Protein AF-A0A6P7GX35-F1 (afdb_monomer_lite)

Organism: NCBI:txid50390

Foldseek 3Di:
DPDPVCCVVVVVVVVVVCVVCVVCVVQVVLVVLLVVLVVVLVVLLVPDPDNVNNVVSSVVSCPPPVNVVSQQQHQDPVDNVDGRHGDD

Sequence (88 aa):
MAVPAVSVRFGLILEAYCRGTQEHIGILQKQLECLERLKICSELVRQSKDKEKGKAALKEYLSESVTEMAITHTRSPLNPMFRCTKIK

pLDDT: mean 92.84, std 5.52, range [62.34, 98.31]

Structure (mmCIF, N/CA/C/O backbone):
data_AF-A0A6P7GX35-F1
#
_entry.id   AF-A0A6P7GX35-F1
#
loop_
_atom_site.group_PDB
_atom_site.id
_atom_site.type_symbol
_atom_site.label_atom_id
_atom_site.label_alt_id
_atom_site.label_comp_id
_atom_site.label_asym_id
_atom_site.label_entity_id
_atom_site.label_seq_id
_atom_site.pdbx_PDB_ins_code
_atom_site.Cartn_x
_atom_site.Cartn_y
_atom_site.Cartn_z
_atom_site.occupancy
_atom_site.B_iso_or_equiv
_atom_site.auth_seq_id
_atom_site.auth_comp_id
_atom_site.auth_asym_id
_atom_site.auth_atom_id
_atom_site.pdbx_PDB_model_num
ATOM 1 N N . MET A 1 1 ? 4.047 -9.030 -4.859 1.00 72.19 1 MET A N 1
ATOM 2 C CA . MET A 1 1 ? 2.830 -9.054 -5.704 1.00 72.19 1 MET A CA 1
ATOM 3 C C . MET A 1 1 ? 2.042 -10.300 -5.377 1.00 72.19 1 MET A C 1
ATOM 5 O O . MET A 1 1 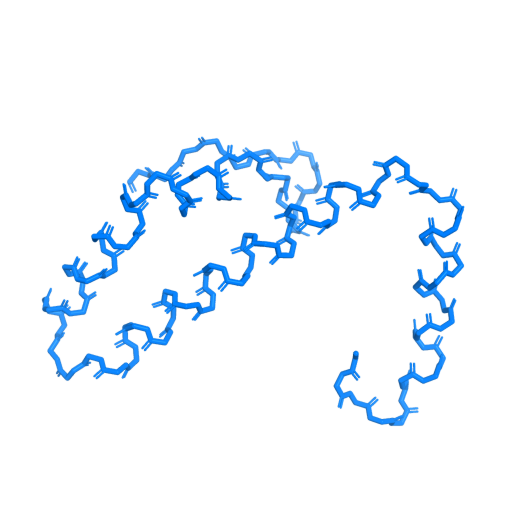? 2.622 -11.373 -5.409 1.00 72.19 1 MET A O 1
ATOM 9 N N . ALA A 1 2 ? 0.777 -10.155 -4.989 1.00 84.50 2 ALA A N 1
ATOM 10 C CA . ALA A 1 2 ? 0.047 -11.231 -4.318 1.00 84.50 2 ALA A CA 1
ATOM 11 C C . ALA A 1 2 ? -0.612 -12.255 -5.262 1.00 84.50 2 ALA A C 1
ATOM 13 O O . ALA A 1 2 ? -0.984 -13.328 -4.807 1.00 84.50 2 ALA A O 1
ATOM 14 N N . VAL A 1 3 ? -0.758 -11.950 -6.558 1.00 95.25 3 VAL A N 1
ATOM 15 C CA . VAL A 1 3 ? -1.440 -12.825 -7.529 1.00 95.25 3 VAL A CA 1
ATOM 16 C C . VAL A 1 3 ? -0.411 -13.696 -8.270 1.00 95.25 3 VAL A C 1
ATOM 18 O O . VAL A 1 3 ? 0.366 -13.145 -9.055 1.00 95.25 3 VAL A O 1
ATOM 21 N N . PRO A 1 4 ? -0.395 -15.033 -8.076 1.00 95.44 4 PRO A N 1
ATOM 22 C CA . PRO A 1 4 ? 0.650 -15.902 -8.629 1.00 95.44 4 PRO A CA 1
ATOM 23 C C . PRO A 1 4 ? 0.738 -15.884 -10.156 1.00 95.44 4 PRO A C 1
ATOM 25 O O . PRO A 1 4 ? 1.833 -15.825 -10.703 1.00 95.44 4 PRO A O 1
ATOM 28 N N . ALA A 1 5 ? -0.404 -15.855 -10.850 1.00 97.00 5 ALA A N 1
ATOM 29 C CA . ALA A 1 5 ? -0.467 -15.923 -12.313 1.00 97.00 5 ALA A CA 1
ATOM 30 C C . ALA A 1 5 ? 0.263 -14.772 -13.036 1.00 97.00 5 ALA A C 1
ATOM 32 O O . ALA A 1 5 ? 0.610 -14.897 -14.206 1.00 97.00 5 ALA A O 1
ATOM 33 N N . VAL A 1 6 ? 0.501 -13.648 -12.352 1.00 96.56 6 VAL A N 1
ATOM 34 C CA . VAL A 1 6 ? 1.154 -12.458 -12.925 1.00 96.56 6 VAL A CA 1
ATOM 35 C C . VAL A 1 6 ? 2.420 -12.047 -12.172 1.00 96.56 6 VAL A C 1
ATOM 37 O O . VAL A 1 6 ? 3.063 -11.069 -12.554 1.00 96.56 6 VAL A O 1
ATOM 40 N N . SER A 1 7 ? 2.794 -12.773 -11.113 1.00 96.56 7 SER A N 1
ATOM 41 C CA . SER A 1 7 ? 3.854 -12.363 -10.185 1.00 96.56 7 SER A CA 1
ATOM 42 C C . SER A 1 7 ? 5.209 -12.209 -10.876 1.00 96.56 7 SER A C 1
ATOM 44 O O . SER A 1 7 ? 5.878 -11.201 -10.663 1.00 96.56 7 SER A O 1
ATOM 46 N N . VAL A 1 8 ? 5.574 -13.152 -11.752 1.00 97.12 8 VAL A N 1
ATOM 47 C CA . VAL A 1 8 ? 6.841 -13.132 -12.499 1.00 97.12 8 VAL A CA 1
ATOM 48 C C . VAL A 1 8 ? 6.879 -11.950 -13.460 1.00 97.12 8 VAL A C 1
ATOM 50 O O . VAL A 1 8 ? 7.783 -11.121 -13.392 1.00 97.12 8 VAL A O 1
ATOM 53 N N . ARG A 1 9 ? 5.868 -11.831 -14.332 1.00 97.62 9 ARG A N 1
ATOM 54 C CA . ARG A 1 9 ? 5.823 -10.775 -15.352 1.00 97.62 9 ARG A CA 1
ATOM 55 C C . ARG A 1 9 ? 5.870 -9.390 -14.720 1.00 97.62 9 ARG A C 1
ATOM 57 O O . ARG A 1 9 ? 6.657 -8.548 -15.137 1.00 97.62 9 ARG A O 1
ATOM 64 N N . PHE A 1 10 ? 5.020 -9.145 -13.729 1.00 98.06 10 PHE A N 1
ATOM 65 C CA . PHE A 1 10 ? 4.966 -7.839 -13.094 1.00 98.06 10 PHE A CA 1
ATOM 66 C C . PHE A 1 10 ? 6.185 -7.574 -12.194 1.00 98.06 10 PHE A C 1
ATOM 68 O O . PHE A 1 10 ? 6.631 -6.432 -12.118 1.00 98.06 10 PHE A O 1
ATOM 75 N N . GLY A 1 11 ? 6.764 -8.611 -11.578 1.00 96.94 11 GLY A N 1
ATOM 76 C CA . GLY A 1 11 ? 8.012 -8.507 -10.822 1.00 96.94 11 GLY A CA 1
ATOM 77 C C . GLY A 1 11 ? 9.179 -8.034 -11.689 1.00 96.94 11 GLY A C 1
ATOM 78 O O . GLY A 1 11 ? 9.854 -7.080 -11.317 1.00 96.94 11 GLY A O 1
ATOM 79 N N . LEU A 1 12 ? 9.354 -8.621 -12.878 1.00 97.94 12 LEU A N 1
ATOM 80 C CA . LEU A 1 12 ? 10.404 -8.222 -13.824 1.00 97.94 12 LEU A CA 1
ATOM 81 C C . LEU A 1 12 ? 10.227 -6.782 -14.327 1.00 97.94 12 LEU A C 1
ATOM 83 O O . LEU A 1 12 ? 11.199 -6.036 -14.416 1.00 97.94 12 LEU A O 1
ATOM 87 N N . ILE A 1 13 ? 8.988 -6.369 -14.621 1.00 97.94 13 ILE A N 1
ATOM 88 C CA . ILE A 1 13 ? 8.690 -4.985 -15.032 1.00 97.94 13 ILE A CA 1
ATOM 89 C C . ILE A 1 13 ? 9.057 -4.004 -13.911 1.00 97.94 13 ILE A C 1
ATOM 91 O O . ILE A 1 13 ? 9.690 -2.978 -14.163 1.00 97.94 13 ILE A O 1
ATOM 95 N N . LEU A 1 14 ? 8.680 -4.325 -12.672 1.00 97.00 14 LEU A N 1
ATOM 96 C CA . LEU A 1 14 ? 8.962 -3.483 -11.514 1.00 97.00 14 LEU A CA 1
ATOM 97 C C . LEU A 1 14 ? 10.465 -3.423 -11.204 1.00 97.00 14 LEU A C 1
ATOM 99 O O . LEU A 1 14 ? 10.980 -2.351 -10.895 1.00 97.00 14 LEU A O 1
ATOM 103 N N . GLU A 1 15 ? 11.185 -4.538 -11.340 1.00 96.75 15 GLU A N 1
ATOM 104 C CA . GLU A 1 15 ? 12.640 -4.571 -11.182 1.00 96.75 15 GLU A CA 1
ATOM 105 C C . GLU A 1 15 ? 13.342 -3.689 -12.222 1.00 96.75 15 GLU A C 1
ATOM 107 O O . GLU A 1 15 ? 14.184 -2.862 -11.860 1.00 96.75 15 GLU A O 1
ATOM 112 N N . ALA A 1 16 ? 12.977 -3.828 -13.500 1.00 98.31 16 ALA A N 1
ATOM 113 C CA . ALA A 1 16 ? 13.540 -3.021 -14.579 1.00 98.31 16 ALA A CA 1
ATOM 114 C C . ALA A 1 16 ? 13.311 -1.520 -14.338 1.00 98.31 16 ALA A C 1
ATOM 116 O O . ALA A 1 16 ? 14.233 -0.720 -14.500 1.00 98.31 16 ALA A O 1
ATOM 117 N N . TYR A 1 17 ? 12.114 -1.14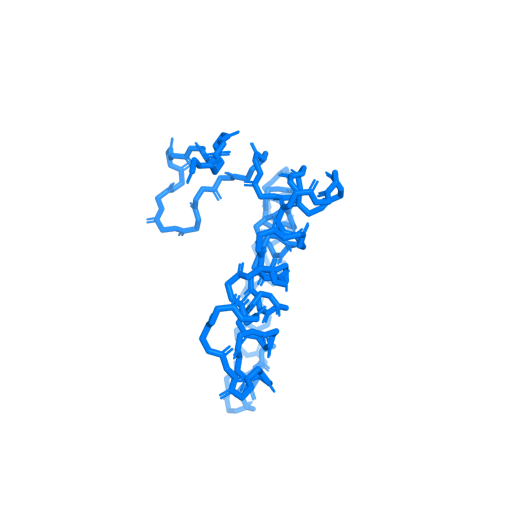5 -13.878 1.00 97.62 17 TYR A N 1
ATOM 118 C CA . TYR A 1 17 ? 11.791 0.233 -13.519 1.00 97.62 17 TYR A CA 1
ATOM 119 C C . TYR A 1 17 ? 12.661 0.765 -12.374 1.00 97.62 17 TYR A C 1
ATOM 121 O O . TYR A 1 17 ? 13.270 1.826 -12.501 1.00 97.62 17 TYR A O 1
ATOM 129 N N . CYS A 1 18 ? 12.775 0.017 -11.272 1.00 96.19 18 CYS A N 1
ATOM 130 C CA . CYS A 1 18 ? 13.602 0.424 -10.135 1.00 96.19 18 CYS A CA 1
ATOM 131 C C . CYS A 1 18 ? 15.077 0.578 -10.538 1.00 96.19 18 CYS A C 1
ATOM 133 O O . CYS A 1 18 ? 15.721 1.552 -10.155 1.00 96.19 18 CYS A O 1
ATOM 135 N N . ARG A 1 19 ? 15.611 -0.328 -11.368 1.00 96.88 19 ARG A N 1
ATOM 136 C CA . ARG A 1 19 ? 16.982 -0.204 -11.893 1.00 96.88 19 ARG A CA 1
ATOM 137 C C . ARG A 1 19 ? 17.154 1.025 -12.794 1.00 96.88 19 ARG A C 1
ATOM 139 O O . ARG A 1 19 ? 18.202 1.659 -12.733 1.00 96.88 19 ARG A O 1
ATOM 146 N N . GLY A 1 20 ? 16.140 1.367 -13.591 1.00 97.31 20 GLY A N 1
ATOM 147 C CA . GLY A 1 20 ? 16.165 2.501 -14.520 1.00 97.31 20 GLY A CA 1
ATOM 148 C C . GLY A 1 20 ? 15.900 3.874 -13.890 1.00 97.31 20 GLY A C 1
ATOM 149 O O . GLY A 1 20 ? 16.190 4.891 -14.513 1.00 97.31 20 GLY A O 1
ATOM 150 N N . THR A 1 21 ? 15.344 3.948 -12.677 1.00 95.69 21 THR A N 1
ATOM 151 C CA . THR A 1 21 ? 15.016 5.229 -12.021 1.00 95.69 21 THR A CA 1
ATOM 152 C C . THR A 1 21 ? 15.273 5.170 -10.514 1.00 95.69 21 THR A C 1
ATOM 154 O O . THR A 1 21 ? 14.355 5.220 -9.693 1.00 95.69 21 THR A O 1
ATOM 157 N N . GLN A 1 22 ? 16.551 5.087 -10.141 1.00 94.88 22 GLN A N 1
ATOM 158 C CA . GLN A 1 22 ? 16.974 4.913 -8.748 1.00 94.88 22 GLN A CA 1
ATOM 159 C C . GLN A 1 22 ? 16.518 6.050 -7.821 1.00 94.88 22 GLN A C 1
ATOM 161 O O . GLN A 1 22 ? 16.074 5.790 -6.705 1.00 94.88 22 GLN A O 1
ATOM 166 N N . GLU A 1 23 ? 16.540 7.301 -8.289 1.00 93.31 23 GLU A N 1
ATOM 167 C CA . GLU A 1 23 ? 16.097 8.461 -7.498 1.00 93.31 23 GLU A CA 1
ATOM 168 C C . GLU A 1 23 ? 14.615 8.378 -7.107 1.00 93.31 23 GLU A C 1
ATOM 170 O O . GLU A 1 23 ? 14.207 8.837 -6.038 1.00 93.31 23 GLU A O 1
ATOM 175 N N . HIS A 1 24 ? 13.791 7.753 -7.953 1.00 95.38 24 HIS A N 1
ATOM 176 C CA . HIS A 1 24 ? 12.364 7.622 -7.691 1.00 95.38 24 HIS A CA 1
ATOM 177 C C . HIS A 1 24 ? 12.053 6.524 -6.662 1.00 95.38 24 HIS A C 1
ATOM 179 O O . HIS A 1 24 ? 11.011 6.591 -6.006 1.00 95.38 24 HIS A O 1
ATOM 185 N N . ILE A 1 25 ? 12.964 5.568 -6.437 1.00 96.19 25 ILE A N 1
ATOM 186 C CA . ILE A 1 25 ? 12.785 4.499 -5.441 1.00 96.19 25 ILE A CA 1
ATOM 187 C C . ILE A 1 25 ? 12.527 5.089 -4.053 1.00 96.19 25 ILE A C 1
ATOM 189 O O . ILE A 1 25 ? 11.599 4.653 -3.376 1.00 96.19 25 ILE A O 1
ATOM 193 N N . GLY A 1 26 ? 13.278 6.117 -3.645 1.00 93.81 26 GLY A N 1
ATOM 194 C CA . GLY A 1 26 ? 13.100 6.740 -2.328 1.00 93.81 26 GLY A CA 1
ATOM 195 C C . GLY A 1 26 ? 11.714 7.370 -2.140 1.00 93.81 26 GLY A C 1
ATOM 196 O O . GLY A 1 26 ? 11.177 7.386 -1.033 1.00 93.81 26 GLY A O 1
ATOM 197 N N . ILE A 1 27 ? 11.091 7.852 -3.220 1.00 94.56 27 ILE A N 1
ATOM 198 C CA . ILE A 1 27 ? 9.715 8.369 -3.187 1.00 94.56 27 ILE A CA 1
ATOM 199 C C . ILE A 1 27 ? 8.721 7.208 -3.062 1.00 94.56 27 ILE A C 1
ATOM 201 O O . ILE A 1 27 ? 7.812 7.284 -2.236 1.00 94.56 27 ILE A O 1
ATOM 205 N N . LEU A 1 28 ? 8.906 6.132 -3.834 1.00 95.75 28 LEU A N 1
ATOM 206 C CA . LEU A 1 28 ? 8.056 4.937 -3.764 1.00 95.75 28 LEU A CA 1
ATOM 207 C C . LEU A 1 28 ? 8.129 4.254 -2.390 1.00 95.75 28 LEU A C 1
ATOM 209 O O . LEU A 1 28 ? 7.110 3.806 -1.873 1.00 95.75 28 LEU A O 1
ATOM 213 N N . GLN A 1 29 ? 9.308 4.213 -1.769 1.00 94.69 29 GLN A N 1
ATOM 214 C CA . GLN A 1 29 ? 9.493 3.673 -0.419 1.00 94.69 29 GLN A CA 1
ATOM 215 C C . GLN A 1 29 ? 8.714 4.478 0.626 1.00 94.69 29 GLN A C 1
ATOM 217 O O . GLN A 1 29 ? 8.011 3.888 1.440 1.00 94.69 29 GLN A O 1
ATOM 222 N N . LYS A 1 30 ? 8.749 5.815 0.554 1.00 94.50 30 LYS A N 1
ATOM 223 C CA . LYS A 1 30 ? 7.933 6.676 1.431 1.00 94.50 30 LYS A CA 1
ATOM 224 C C . LYS A 1 30 ? 6.435 6.466 1.218 1.00 94.50 30 LYS A C 1
ATOM 226 O O . LYS A 1 30 ? 5.666 6.435 2.174 1.00 94.50 30 LYS A O 1
ATOM 231 N N . GLN A 1 31 ? 6.013 6.288 -0.035 1.00 95.62 31 GLN A N 1
ATOM 232 C CA . GLN A 1 31 ? 4.627 5.935 -0.350 1.00 95.62 31 GLN A CA 1
ATOM 233 C C . GLN A 1 31 ? 4.223 4.596 0.266 1.00 95.62 31 GLN A C 1
ATOM 235 O O . GLN A 1 31 ? 3.132 4.497 0.826 1.00 95.62 31 GLN A O 1
ATOM 240 N N . LEU A 1 32 ? 5.095 3.588 0.194 1.00 95.38 32 LEU A N 1
ATOM 241 C CA . LEU A 1 32 ? 4.853 2.281 0.792 1.00 95.38 32 LEU A CA 1
ATOM 242 C C . LEU A 1 32 ? 4.736 2.374 2.317 1.00 95.38 32 LEU A C 1
ATOM 244 O O . LEU A 1 32 ? 3.755 1.883 2.868 1.00 95.38 32 LEU A O 1
ATOM 248 N N . GLU A 1 33 ? 5.664 3.068 2.977 1.00 94.81 33 GLU A N 1
ATOM 249 C CA . GLU A 1 33 ? 5.629 3.273 4.430 1.00 94.81 33 GLU A CA 1
ATOM 250 C C . GLU A 1 33 ? 4.329 3.966 4.868 1.00 94.81 33 GLU A C 1
ATOM 252 O O . GLU A 1 33 ? 3.650 3.509 5.787 1.00 94.81 33 GLU A O 1
ATOM 257 N N . CYS A 1 34 ? 3.920 5.026 4.164 1.00 94.75 34 CYS A N 1
ATOM 258 C CA . CYS A 1 34 ? 2.648 5.706 4.412 1.00 94.75 34 CYS A CA 1
ATOM 259 C C . CYS A 1 34 ? 1.452 4.741 4.312 1.00 94.75 34 CYS A C 1
ATOM 261 O O . CYS A 1 34 ? 0.598 4.706 5.201 1.00 94.75 34 CYS A O 1
ATOM 263 N N . LEU A 1 35 ? 1.402 3.909 3.265 1.00 95.69 35 LEU A N 1
ATOM 264 C CA . LEU A 1 35 ? 0.335 2.920 3.087 1.00 95.69 35 LEU A CA 1
ATOM 265 C C . LEU A 1 35 ? 0.337 1.844 4.183 1.00 95.69 35 LEU A C 1
ATOM 267 O O . LEU A 1 35 ? -0.737 1.418 4.613 1.00 95.69 35 LEU A O 1
ATOM 271 N N . GLU A 1 36 ? 1.504 1.424 4.672 1.00 95.31 36 GLU A N 1
ATOM 272 C CA . GLU A 1 36 ? 1.613 0.486 5.796 1.00 95.31 36 GLU A CA 1
ATOM 273 C C . GLU A 1 36 ? 1.030 1.077 7.086 1.00 95.31 36 GLU A C 1
ATOM 275 O O . GLU A 1 36 ? 0.246 0.407 7.766 1.00 95.31 36 GLU A O 1
ATOM 280 N N . ARG A 1 37 ? 1.304 2.356 7.382 1.00 94.88 37 ARG A N 1
ATOM 281 C CA . ARG A 1 37 ? 0.683 3.060 8.522 1.00 94.88 37 ARG A CA 1
ATOM 282 C C . ARG A 1 37 ? -0.834 3.166 8.377 1.00 94.88 37 ARG A C 1
ATOM 284 O O . ARG A 1 37 ? -1.566 2.914 9.334 1.00 94.88 37 ARG A O 1
ATOM 291 N N . LEU A 1 38 ? -1.331 3.476 7.178 1.00 94.44 38 LEU A N 1
ATOM 292 C CA . LEU A 1 38 ? -2.774 3.543 6.906 1.00 94.44 38 LEU A CA 1
ATOM 293 C C . LEU A 1 38 ? -3.460 2.170 7.002 1.00 94.44 38 LEU A C 1
ATOM 295 O O . LEU A 1 38 ? -4.619 2.077 7.423 1.00 94.44 38 LEU A O 1
ATOM 299 N N . LYS A 1 39 ? -2.751 1.085 6.672 1.00 95.88 39 LYS A N 1
ATOM 300 C CA . LYS A 1 39 ? -3.235 -0.282 6.898 1.00 95.88 39 LYS A CA 1
ATOM 301 C C . LYS A 1 39 ? -3.392 -0.567 8.393 1.00 95.88 39 LYS A C 1
ATOM 303 O O . LYS A 1 39 ? -4.433 -1.081 8.789 1.00 95.88 39 LYS A O 1
ATOM 308 N N . ILE A 1 40 ? -2.422 -0.170 9.220 1.00 95.50 40 ILE A N 1
ATOM 309 C CA . ILE A 1 40 ? -2.517 -0.294 10.686 1.00 95.50 40 ILE A CA 1
ATOM 310 C C . ILE A 1 40 ? -3.708 0.510 11.220 1.00 95.50 40 ILE A C 1
ATOM 312 O O . ILE A 1 40 ? -4.517 -0.036 11.966 1.00 95.50 40 ILE A O 1
ATOM 316 N N . CYS A 1 41 ? -3.889 1.755 10.764 1.00 94.25 41 CYS A N 1
ATOM 317 C CA . CYS A 1 41 ? -5.061 2.574 11.102 1.00 94.25 41 CYS A CA 1
ATOM 318 C C . CYS A 1 41 ? -6.381 1.842 10.807 1.00 94.25 41 CYS A C 1
ATOM 320 O O . CYS A 1 41 ? -7.306 1.852 11.619 1.00 94.25 41 CYS A O 1
ATOM 322 N N . SER A 1 42 ? -6.459 1.183 9.648 1.00 95.25 42 SER A N 1
ATOM 323 C CA . SER A 1 42 ? -7.647 0.432 9.232 1.00 95.25 42 SER A CA 1
ATOM 324 C C . SER A 1 42 ? -7.915 -0.772 10.139 1.00 95.25 42 SER A C 1
ATOM 326 O O . SER A 1 42 ? -9.065 -1.018 10.505 1.00 95.25 42 SER A O 1
ATOM 328 N N . GLU A 1 43 ? -6.872 -1.503 10.541 1.00 95.69 43 GLU A N 1
ATOM 329 C CA . GLU A 1 43 ? -7.012 -2.632 11.467 1.00 95.69 43 GLU A CA 1
ATOM 330 C C . GLU A 1 43 ? -7.376 -2.180 12.890 1.00 95.69 43 GLU A C 1
ATOM 332 O O . GLU A 1 43 ? -8.242 -2.801 13.506 1.00 95.69 43 GLU A O 1
ATOM 337 N N . LEU A 1 44 ? -6.812 -1.071 13.388 1.00 94.44 44 LEU A N 1
ATOM 338 C CA . LEU A 1 44 ? -7.158 -0.494 14.698 1.00 94.44 44 LEU A CA 1
ATOM 339 C C . LEU A 1 44 ? -8.656 -0.183 14.804 1.00 94.44 44 LEU A C 1
ATOM 341 O O . LEU A 1 44 ? -9.319 -0.538 15.784 1.00 94.44 44 LEU A O 1
ATOM 345 N N . VAL A 1 45 ? -9.212 0.444 13.766 1.00 95.06 45 VAL A N 1
ATOM 346 C CA . VAL A 1 45 ? -10.646 0.747 13.712 1.00 95.06 45 VAL A CA 1
ATOM 347 C C . VAL A 1 45 ? -11.469 -0.535 13.561 1.00 95.06 45 VAL A C 1
ATOM 349 O O . VAL A 1 45 ? -12.481 -0.677 14.240 1.00 95.06 45 VAL A O 1
ATOM 352 N N . ARG A 1 46 ? -11.034 -1.497 12.733 1.00 94.19 46 ARG A N 1
ATOM 353 C CA . ARG A 1 46 ? -11.754 -2.768 12.524 1.00 94.19 46 ARG A CA 1
ATOM 354 C C . ARG A 1 46 ? -11.834 -3.626 13.791 1.00 94.19 46 ARG A C 1
ATOM 356 O O . ARG A 1 46 ? -12.843 -4.290 14.007 1.00 94.19 46 ARG A O 1
ATOM 363 N N . GLN A 1 47 ? -10.787 -3.635 14.612 1.00 92.44 47 GLN A N 1
ATOM 364 C CA . GLN A 1 47 ? -10.741 -4.406 15.861 1.00 92.44 47 GLN A CA 1
ATOM 365 C C . GLN A 1 47 ? -11.547 -3.751 16.994 1.00 92.44 47 GLN A C 1
ATOM 367 O O . GLN A 1 47 ? -11.892 -4.405 17.982 1.00 92.44 47 GLN A O 1
ATOM 372 N N . SER A 1 48 ? -11.871 -2.466 16.854 1.00 91.25 48 SER A N 1
ATOM 373 C CA . SER A 1 48 ? -12.617 -1.715 17.856 1.00 91.25 48 SER A CA 1
ATOM 374 C C . SER A 1 48 ? -14.107 -2.046 17.796 1.00 91.25 48 SER A C 1
ATOM 376 O O . SER A 1 48 ? -14.776 -1.822 16.792 1.00 91.25 48 SER A O 1
ATOM 378 N N . LYS A 1 49 ? -14.654 -2.549 18.908 1.00 88.31 49 LYS A N 1
ATOM 379 C CA . LYS A 1 49 ? -16.093 -2.856 19.039 1.00 88.31 49 LYS A CA 1
ATOM 380 C C . LYS A 1 49 ? -16.963 -1.613 19.236 1.00 88.31 49 LYS A C 1
ATOM 382 O O . LYS A 1 49 ? -18.167 -1.667 19.017 1.00 88.31 49 LYS A O 1
ATOM 387 N N . ASP A 1 50 ? -16.353 -0.521 19.688 1.00 94.31 50 ASP A N 1
ATOM 388 C CA . ASP A 1 50 ? -17.010 0.750 19.964 1.00 94.31 50 ASP A CA 1
ATOM 389 C C . ASP A 1 50 ? -16.424 1.853 19.077 1.00 94.31 50 ASP A C 1
ATOM 391 O O . ASP A 1 50 ? -15.204 1.961 18.916 1.00 94.31 50 ASP A O 1
ATOM 395 N N . LYS A 1 51 ? -17.309 2.677 18.511 1.00 93.31 51 LYS A N 1
ATOM 396 C CA . LYS A 1 51 ? -16.952 3.727 17.552 1.00 93.31 51 LYS A CA 1
ATOM 397 C C . LYS A 1 51 ? -16.083 4.813 18.183 1.00 93.31 51 LYS A C 1
ATOM 399 O O . LYS A 1 51 ? -15.121 5.256 17.555 1.00 93.31 51 LYS A O 1
ATOM 404 N N . GLU A 1 52 ? -16.406 5.244 19.399 1.00 94.69 52 GLU A N 1
ATOM 405 C CA . GLU A 1 52 ? -15.684 6.337 20.052 1.00 94.69 52 GLU A CA 1
ATOM 406 C C . GLU A 1 52 ? -14.306 5.873 20.528 1.00 94.69 52 GLU A C 1
ATOM 408 O O . GLU A 1 52 ? -13.320 6.581 20.320 1.00 94.69 52 GLU A O 1
ATOM 413 N N . LYS A 1 53 ? -14.201 4.641 21.043 1.00 92.81 53 LYS A N 1
ATOM 414 C CA . LYS A 1 53 ? -12.911 4.006 21.350 1.00 92.81 53 LYS A CA 1
ATOM 415 C C . LYS A 1 53 ? -12.044 3.833 20.104 1.00 92.81 53 LYS A C 1
ATOM 417 O O . LYS A 1 53 ? -10.870 4.188 20.143 1.00 92.81 53 LYS A O 1
ATOM 422 N N . GLY A 1 54 ? -12.611 3.362 18.991 1.00 95.12 54 GLY A N 1
ATOM 423 C CA . GLY A 1 54 ? -11.869 3.219 17.732 1.00 95.12 54 GLY A CA 1
ATOM 424 C C . GLY A 1 54 ? -11.388 4.557 17.170 1.00 95.12 54 GLY A C 1
ATOM 425 O O . GLY A 1 54 ? -10.256 4.671 16.704 1.00 95.12 54 GLY A O 1
ATOM 426 N N . LYS A 1 55 ? -12.212 5.604 17.280 1.00 95.19 55 LYS A N 1
ATOM 427 C CA . LYS A 1 55 ? -11.833 6.973 16.909 1.00 95.19 55 LYS A CA 1
ATOM 428 C C . LYS A 1 55 ? -10.717 7.523 17.800 1.00 95.19 55 LYS A C 1
ATOM 430 O O . LYS A 1 55 ? -9.823 8.188 17.282 1.00 95.19 55 LYS A O 1
ATOM 435 N N . ALA A 1 56 ? -10.770 7.274 19.108 1.00 94.44 56 ALA A N 1
ATOM 436 C CA . ALA A 1 56 ? -9.723 7.688 20.039 1.00 94.44 56 ALA A CA 1
ATOM 437 C C . ALA A 1 56 ? -8.392 6.987 19.728 1.00 94.44 56 ALA A C 1
ATOM 439 O O . ALA A 1 56 ? -7.391 7.670 19.534 1.00 94.44 56 ALA A O 1
ATOM 440 N N . ALA A 1 57 ? -8.407 5.660 19.560 1.00 94.25 57 ALA A N 1
ATOM 441 C CA . ALA A 1 57 ? -7.222 4.875 19.208 1.00 94.25 57 ALA A CA 1
ATOM 442 C C . ALA A 1 57 ? -6.615 5.297 17.859 1.00 94.25 57 ALA A C 1
ATOM 444 O O . ALA A 1 57 ? -5.401 5.437 17.734 1.00 94.25 57 ALA A O 1
ATOM 445 N N . LEU A 1 58 ? -7.455 5.570 16.852 1.00 95.00 58 LEU A N 1
ATOM 446 C CA . LEU A 1 58 ? -6.997 6.093 15.564 1.00 95.00 58 LEU A CA 1
ATOM 447 C C . LEU A 1 58 ? -6.310 7.457 15.714 1.00 95.00 58 LEU A C 1
ATOM 449 O O . LEU A 1 58 ? -5.252 7.678 15.130 1.00 95.00 58 LEU A O 1
ATOM 453 N N . LYS A 1 59 ? -6.911 8.379 16.475 1.00 93.69 59 LYS A N 1
ATOM 454 C CA . LYS A 1 59 ? -6.328 9.706 16.713 1.00 93.69 59 LYS A CA 1
ATOM 455 C C . LYS A 1 59 ? -4.996 9.619 17.446 1.00 93.69 59 LYS A C 1
ATOM 457 O O . LYS A 1 59 ? -4.077 10.343 17.081 1.00 93.69 59 LYS A O 1
ATOM 462 N N . GLU A 1 60 ? -4.906 8.754 18.450 1.00 94.12 60 GLU A N 1
ATOM 463 C CA . GLU A 1 60 ? -3.678 8.521 19.208 1.00 94.12 60 GLU A CA 1
ATOM 464 C C . GLU A 1 60 ? -2.565 8.027 18.280 1.00 94.12 60 GLU A C 1
ATOM 466 O O . GLU A 1 60 ? -1.530 8.680 18.175 1.00 94.12 60 GLU A O 1
ATOM 471 N N . TYR A 1 61 ? -2.838 6.981 17.495 1.00 94.50 61 TYR A N 1
ATOM 472 C CA . TYR A 1 61 ? -1.870 6.413 16.558 1.00 94.50 61 TYR A CA 1
ATOM 473 C C . TYR A 1 61 ? -1.409 7.410 15.484 1.00 94.50 61 TYR A C 1
ATOM 475 O O . TYR A 1 61 ? -0.224 7.491 15.167 1.00 94.50 61 TYR A O 1
ATOM 483 N N . LEU A 1 62 ? -2.330 8.206 14.931 1.00 92.56 62 LEU A N 1
ATOM 484 C CA . LEU A 1 62 ? -1.994 9.248 13.952 1.00 92.56 62 LEU A CA 1
ATOM 485 C C . LEU A 1 62 ? -1.181 10.403 14.553 1.00 92.56 62 LEU A C 1
ATOM 487 O O . LEU A 1 62 ? -0.497 11.099 13.806 1.00 92.56 62 LEU A O 1
ATOM 491 N N . SER A 1 63 ? -1.268 10.613 15.870 1.00 91.31 63 SER A N 1
ATOM 492 C CA . SER A 1 63 ? -0.521 11.654 16.589 1.00 91.31 63 SER A CA 1
ATOM 493 C C . SER A 1 63 ? 0.872 11.190 17.023 1.00 91.31 63 SER A C 1
ATOM 495 O O . SER A 1 63 ? 1.678 12.008 17.464 1.00 91.31 63 SER A O 1
ATOM 497 N N . GLU A 1 64 ? 1.183 9.894 16.913 1.00 93.44 64 GLU A N 1
ATOM 498 C CA . GLU A 1 64 ? 2.537 9.396 17.136 1.00 93.44 64 GLU A CA 1
ATOM 499 C C . GLU A 1 64 ? 3.492 10.018 16.112 1.00 93.44 64 GLU A C 1
ATOM 501 O O . GLU A 1 64 ? 3.281 9.909 14.903 1.00 93.44 64 GLU A O 1
ATOM 506 N N . SER A 1 65 ? 4.586 10.624 16.585 1.00 85.69 65 SER A N 1
ATOM 507 C CA . SER A 1 65 ? 5.528 11.371 15.735 1.00 85.69 65 SER A CA 1
ATOM 508 C C . SER A 1 65 ? 6.047 10.556 14.542 1.00 85.69 65 SER A C 1
ATOM 510 O O . SER A 1 65 ? 6.17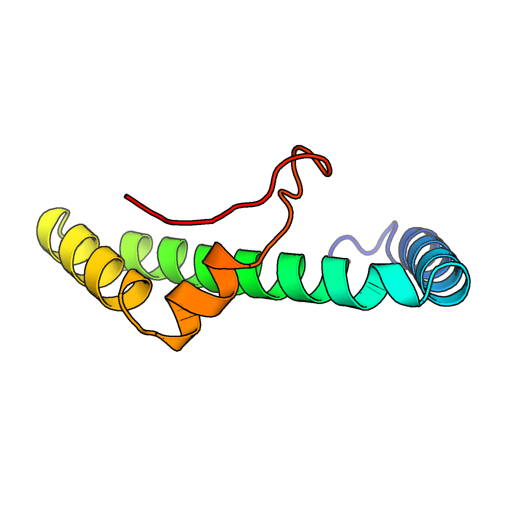6 11.079 13.438 1.00 85.69 65 SER A O 1
ATOM 512 N N . VAL A 1 66 ? 6.296 9.256 14.732 1.00 85.44 66 VAL A N 1
ATOM 513 C CA . VAL A 1 66 ? 6.752 8.354 13.661 1.00 85.44 66 VAL A CA 1
ATOM 514 C C . VAL A 1 66 ? 5.681 8.188 12.578 1.00 85.44 66 VAL A C 1
ATOM 516 O O . VAL A 1 66 ? 5.982 8.279 11.388 1.00 85.44 66 VAL A O 1
ATOM 519 N N . THR A 1 67 ? 4.426 7.985 12.978 1.00 87.19 67 THR A N 1
ATOM 520 C CA . THR A 1 67 ? 3.28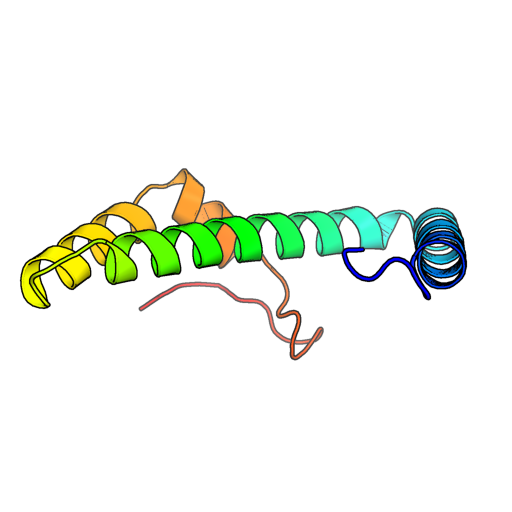8 7.835 12.063 1.00 87.19 67 THR A CA 1
ATOM 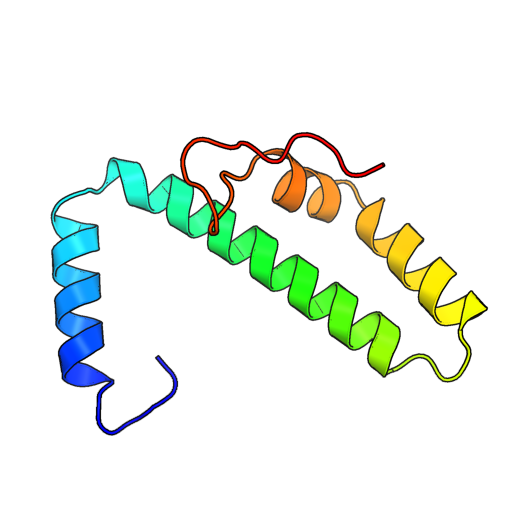521 C C . THR A 1 67 ? 2.981 9.147 11.344 1.00 87.19 67 THR A C 1
ATOM 523 O O . THR A 1 67 ? 2.785 9.153 10.126 1.00 87.19 67 THR A O 1
ATOM 526 N N . GLU A 1 68 ? 3.009 10.271 12.062 1.00 88.06 68 GLU A N 1
ATOM 527 C CA . GLU A 1 68 ? 2.829 11.599 11.478 1.00 88.06 68 GLU A CA 1
ATOM 528 C C . GLU A 1 68 ? 3.900 11.879 10.413 1.00 88.06 68 GLU A C 1
ATOM 530 O O . GLU A 1 68 ? 3.568 12.261 9.287 1.00 88.06 68 GLU A O 1
ATOM 535 N N . MET A 1 69 ? 5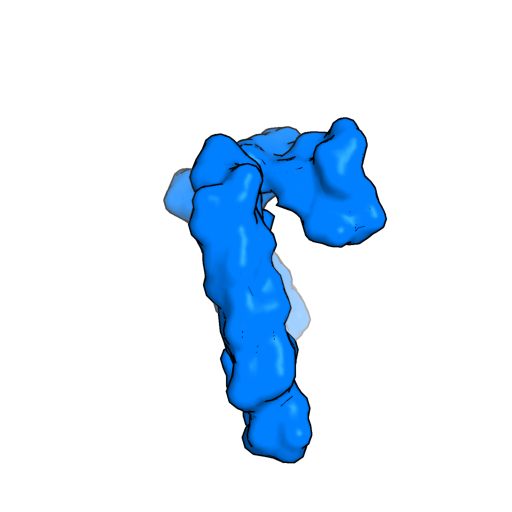.181 11.635 10.712 1.00 84.94 69 MET A N 1
ATOM 536 C CA . MET A 1 69 ? 6.279 11.854 9.761 1.00 84.94 69 MET A CA 1
ATOM 537 C C . MET A 1 69 ? 6.126 11.015 8.485 1.00 84.94 69 MET A C 1
ATOM 539 O O . MET A 1 69 ? 6.293 11.548 7.383 1.00 84.94 69 MET A O 1
ATOM 543 N N . ALA A 1 70 ? 5.748 9.740 8.618 1.00 87.94 70 ALA A N 1
ATOM 544 C CA . ALA A 1 70 ? 5.542 8.838 7.484 1.00 87.94 70 ALA A CA 1
ATOM 545 C C . ALA A 1 70 ? 4.420 9.315 6.536 1.00 87.94 70 ALA A C 1
ATOM 547 O O . ALA A 1 70 ? 4.505 9.147 5.315 1.00 87.94 70 ALA A O 1
ATOM 548 N N . ILE A 1 71 ? 3.372 9.953 7.070 1.00 86.56 71 ILE A N 1
ATOM 549 C CA . ILE A 1 71 ? 2.222 10.405 6.272 1.00 86.56 71 ILE A CA 1
ATOM 550 C C . ILE A 1 71 ? 2.446 11.812 5.681 1.00 86.56 71 ILE A C 1
ATOM 552 O O . ILE A 1 71 ? 2.046 12.082 4.546 1.00 86.56 71 ILE A O 1
ATOM 556 N N . THR A 1 72 ? 3.115 12.707 6.414 1.00 85.81 72 THR A N 1
ATOM 557 C CA . THR A 1 72 ? 3.257 14.146 6.087 1.00 85.81 72 THR A CA 1
ATOM 558 C C . THR A 1 72 ? 4.388 14.507 5.122 1.00 85.81 72 THR A C 1
ATOM 560 O O . THR A 1 72 ? 4.510 15.662 4.717 1.00 85.81 72 THR A O 1
ATOM 563 N N . HIS A 1 73 ? 5.231 13.553 4.730 1.00 83.19 73 HIS A N 1
ATOM 564 C CA . HIS A 1 73 ? 6.356 13.800 3.815 1.00 83.19 73 HIS A CA 1
ATOM 565 C C . HIS A 1 73 ? 6.277 12.962 2.534 1.00 83.19 73 HIS A C 1
ATOM 567 O O . HIS A 1 73 ? 7.285 12.731 1.856 1.00 83.19 73 HIS A O 1
ATOM 573 N N . THR A 1 74 ? 5.062 12.546 2.175 1.00 92.88 74 THR A N 1
ATOM 574 C CA . THR A 1 74 ? 4.806 11.575 1.109 1.00 92.88 74 THR A CA 1
ATOM 575 C C . THR A 1 74 ? 4.106 12.227 -0.086 1.00 92.88 74 THR A C 1
ATOM 577 O O . THR A 1 74 ? 3.180 13.027 0.061 1.00 92.88 74 THR A O 1
ATOM 580 N N . ARG A 1 75 ? 4.554 11.905 -1.309 1.00 93.75 75 ARG A N 1
ATOM 581 C CA . ARG A 1 75 ? 3.827 12.267 -2.540 1.00 93.75 75 ARG A CA 1
ATOM 582 C C . ARG A 1 75 ? 2.604 11.378 -2.688 1.00 93.75 75 ARG A C 1
ATOM 584 O O . ARG A 1 75 ? 2.718 10.170 -2.504 1.00 93.75 75 ARG A O 1
ATOM 591 N N . SER A 1 76 ? 1.467 11.947 -3.071 1.00 93.56 76 SER A N 1
ATOM 592 C CA . SER A 1 76 ? 0.235 11.179 -3.227 1.00 93.56 76 SER A CA 1
ATOM 593 C C . SER A 1 76 ? 0.392 10.099 -4.308 1.00 93.56 76 SER A C 1
ATOM 595 O O . SER A 1 76 ? 0.734 10.428 -5.446 1.00 93.56 76 SER A O 1
ATOM 597 N N . PRO A 1 77 ? 0.109 8.819 -3.993 1.00 94.12 77 PRO A N 1
ATOM 598 C CA . PRO A 1 77 ? 0.058 7.756 -4.996 1.00 94.12 77 PRO A CA 1
ATOM 599 C C . PRO A 1 77 ? -1.046 7.968 -6.045 1.00 94.12 77 PRO A C 1
ATOM 601 O O . PRO A 1 77 ? -0.952 7.438 -7.145 1.00 94.12 77 PRO A O 1
ATOM 604 N N . LEU A 1 78 ? -2.087 8.746 -5.714 1.00 95.69 78 LEU A N 1
ATOM 605 C CA . LEU A 1 78 ? -3.204 9.056 -6.616 1.00 95.69 78 LEU A CA 1
ATOM 606 C C . LEU A 1 78 ? -2.894 10.228 -7.554 1.00 95.69 78 LEU A C 1
ATOM 608 O O . LEU A 1 78 ? -3.459 10.322 -8.639 1.00 95.69 78 LEU A O 1
ATOM 612 N N . ASN A 1 79 ? -2.017 11.139 -7.128 1.00 95.12 79 ASN A N 1
ATOM 613 C CA . ASN A 1 79 ? -1.572 12.271 -7.929 1.00 95.12 79 ASN A CA 1
ATOM 614 C C . ASN A 1 79 ? -0.113 12.615 -7.579 1.00 95.12 79 ASN A C 1
ATOM 616 O O . ASN A 1 79 ? 0.122 13.269 -6.558 1.00 95.12 79 ASN A O 1
ATOM 620 N N . PRO A 1 80 ? 0.865 12.258 -8.433 1.00 92.50 80 PRO A N 1
ATOM 621 C CA . PRO A 1 80 ? 2.287 12.499 -8.175 1.00 92.50 80 PRO A CA 1
ATOM 622 C C . PRO A 1 80 ? 2.664 13.975 -7.968 1.00 92.50 80 PRO A C 1
ATOM 624 O O . PRO A 1 80 ? 3.714 14.260 -7.387 1.00 92.50 80 PRO A O 1
ATOM 627 N N . MET A 1 81 ? 1.824 14.912 -8.425 1.00 93.00 81 MET A N 1
ATOM 628 C CA . MET A 1 81 ? 2.038 16.354 -8.260 1.00 93.00 81 MET A CA 1
ATOM 629 C C . MET A 1 81 ? 1.668 16.851 -6.860 1.00 93.00 81 MET A C 1
ATOM 631 O O . MET A 1 81 ? 2.117 17.917 -6.445 1.00 93.00 81 MET A O 1
ATOM 635 N N . PHE A 1 82 ? 0.866 16.089 -6.116 1.00 93.69 82 PHE A N 1
ATOM 636 C CA . PHE A 1 82 ? 0.404 16.480 -4.792 1.00 93.69 82 PHE A CA 1
ATOM 637 C C . PHE A 1 82 ? 1.303 15.903 -3.693 1.00 93.69 82 PHE A C 1
ATOM 639 O O . PHE A 1 82 ? 1.654 14.720 -3.707 1.00 93.69 82 PHE A O 1
ATOM 646 N N . ARG A 1 83 ? 1.648 16.730 -2.702 1.00 92.25 83 ARG A N 1
ATOM 647 C CA . ARG A 1 83 ? 2.372 16.310 -1.495 1.00 92.25 83 ARG A CA 1
ATOM 648 C C . ARG A 1 83 ? 1.421 16.347 -0.303 1.00 92.25 83 ARG A C 1
ATOM 650 O O . ARG A 1 83 ? 0.846 17.391 -0.011 1.00 92.25 83 ARG A O 1
ATOM 657 N N . CYS A 1 84 ? 1.285 15.223 0.388 1.00 91.00 84 CYS A N 1
ATOM 658 C CA . CYS A 1 84 ? 0.580 15.160 1.662 1.00 91.00 84 CYS A CA 1
ATOM 659 C C . CYS A 1 84 ? 1.447 15.868 2.703 1.00 91.00 84 CYS A C 1
ATOM 661 O O . CYS A 1 84 ? 2.583 15.453 2.871 1.00 91.00 84 CYS A O 1
ATOM 663 N N . THR A 1 85 ? 0.958 16.936 3.340 1.00 87.38 85 THR A N 1
ATOM 664 C CA . THR A 1 85 ? 1.760 17.780 4.253 1.00 87.38 85 THR A CA 1
ATOM 665 C C . THR A 1 85 ? 1.304 17.730 5.704 1.00 87.38 85 THR A C 1
ATOM 667 O O . THR A 1 85 ? 2.134 17.814 6.600 1.00 87.38 85 THR A O 1
ATOM 670 N N . LYS A 1 86 ? -0.002 17.618 5.964 1.00 84.12 86 LYS A N 1
ATOM 671 C CA . LYS A 1 86 ? -0.556 17.518 7.319 1.00 84.12 86 LYS A CA 1
ATOM 672 C C . LYS A 1 86 ? -1.930 16.857 7.300 1.00 84.12 86 LYS A C 1
ATOM 674 O O . LYS A 1 86 ? -2.709 17.085 6.376 1.00 84.12 86 LYS A O 1
ATOM 679 N N . ILE A 1 87 ? -2.227 16.087 8.343 1.00 79.44 87 ILE A N 1
ATOM 680 C CA . ILE A 1 87 ? -3.566 15.568 8.636 1.00 79.44 87 ILE A CA 1
ATOM 681 C C . ILE A 1 87 ? -4.243 16.557 9.599 1.00 79.44 87 ILE A C 1
ATOM 683 O O . ILE A 1 87 ? -3.638 16.954 10.595 1.00 79.44 87 ILE A O 1
ATOM 687 N N . LYS A 1 88 ? -5.453 17.014 9.260 1.00 62.34 88 LYS A N 1
ATOM 688 C CA . LYS A 1 88 ? -6.266 17.918 10.092 1.00 62.34 88 LYS A CA 1
ATOM 689 C C . LYS A 1 88 ? -7.380 17.151 10.789 1.00 62.34 88 LYS A C 1
ATOM 691 O O . LYS A 1 88 ? -7.941 16.244 10.137 1.00 62.34 88 LYS A O 1
#

Secondary structure (DSSP, 8-state):
---HHHHHHHHHHHHHHHHH-HHHHHHHHHHHHHHHHHHHHHHHHHH-SSHHHHHHHHHHHHHSHHHHHHHHTEE-SS-TT-EE----

Radius of gyration: 16.25 Å; chains: 1; bounding box: 34×34×37 Å